Protein AF-A0A959ZAU3-F1 (afdb_monomer_lite)

Foldseek 3Di:
DDDDDDDPDPPVPDDDDDDDDDADPPFAEEEPVVLLVQLLVFLVVQLVVCVVVVPDPVCSLVSSQVRQVVSQVNHPFYAYPVRDGDDPVNSSVSSSVSVCCNVCVVVVVDQLLVNLLVVQCVVANQDKDFLVVSQVSQVVSVHGPVRSVVVVQWDDDPRIIGGDDDD

Radius of gyration: 22.76 Å; chains: 1; bounding box: 53×62×54 Å

pLDDT: mean 85.44, std 13.42, range [39.91, 97.75]

Sequence (167 aa):
AARTIATGTNALANSVVLVCRKKEGSAEIVSRAEFIRALRRELPPAIAELQAANIAPADMPQSAIGPGMGVFSRYKAVLEAGDSPMTVKAALQLINRELDEYLGGIQGEFDADTRFAVTWFEQNGMAKGDYGTANNIATARGISVESVKHAGIVESAAGKVRILKRE

Structure (mmCIF, N/CA/C/O backbone):
data_AF-A0A959ZAU3-F1
#
_entry.id   AF-A0A959ZAU3-F1
#
loop_
_atom_site.group_PDB
_atom_site.id
_atom_site.type_symbol
_atom_site.label_atom_id
_atom_site.label_alt_id
_atom_site.label_comp_id
_atom_site.label_asym_id
_atom_site.label_entity_id
_atom_site.label_seq_id
_atom_site.pdbx_PDB_ins_code
_atom_site.Cartn_x
_atom_site.Cartn_y
_atom_site.Cartn_z
_atom_site.occupancy
_atom_site.B_iso_or_equiv
_atom_site.auth_seq_id
_atom_site.auth_comp_id
_atom_site.auth_asym_id
_atom_site.auth_atom_id
_atom_site.pdbx_PDB_model_num
ATOM 1 N N . ALA A 1 1 ? 17.861 44.370 -11.936 1.00 39.91 1 ALA A N 1
ATOM 2 C CA . ALA A 1 1 ? 16.404 44.607 -11.938 1.00 39.91 1 ALA A CA 1
ATOM 3 C C . ALA A 1 1 ? 15.723 43.397 -11.309 1.00 39.91 1 ALA A C 1
ATOM 5 O O . ALA A 1 1 ? 15.794 42.316 -11.878 1.00 39.91 1 ALA A O 1
ATOM 6 N N . ALA A 1 2 ? 15.176 43.544 -10.101 1.00 41.75 2 ALA A N 1
ATOM 7 C CA . ALA A 1 2 ? 14.445 42.479 -9.415 1.00 41.75 2 ALA A CA 1
ATOM 8 C C . ALA A 1 2 ? 12.975 42.503 -9.859 1.00 41.75 2 ALA A C 1
ATOM 10 O O . ALA A 1 2 ? 12.385 43.577 -9.974 1.00 41.75 2 ALA A O 1
ATOM 11 N N . ARG A 1 3 ? 12.394 41.332 -10.141 1.00 46.66 3 ARG A N 1
ATOM 12 C CA . ARG A 1 3 ? 10.983 41.204 -10.519 1.00 46.66 3 ARG A CA 1
ATOM 13 C C . ARG A 1 3 ? 10.135 41.169 -9.249 1.00 46.66 3 ARG A C 1
ATOM 15 O O . ARG A 1 3 ? 10.083 40.152 -8.568 1.00 46.66 3 ARG A O 1
ATOM 22 N N . THR A 1 4 ? 9.483 42.283 -8.937 1.00 49.44 4 THR A N 1
ATOM 23 C CA . THR A 1 4 ? 8.486 42.378 -7.867 1.00 49.44 4 THR A CA 1
ATOM 24 C C . THR A 1 4 ? 7.274 41.523 -8.234 1.00 49.44 4 THR A C 1
ATOM 26 O O . THR A 1 4 ? 6.556 41.850 -9.177 1.00 49.44 4 THR A O 1
ATOM 29 N N . ILE A 1 5 ? 7.037 40.425 -7.513 1.00 54.62 5 ILE A N 1
ATOM 30 C CA . ILE A 1 5 ? 5.759 39.709 -7.581 1.00 54.62 5 ILE A CA 1
ATOM 31 C C . ILE A 1 5 ? 4.866 40.273 -6.473 1.00 54.62 5 ILE A C 1
ATOM 33 O O . ILE A 1 5 ? 5.017 39.949 -5.303 1.00 54.62 5 ILE A O 1
ATOM 37 N N . ALA A 1 6 ? 4.000 41.189 -6.908 1.00 51.84 6 ALA A N 1
ATOM 38 C CA . ALA A 1 6 ? 2.708 41.565 -6.344 1.00 51.84 6 ALA A CA 1
ATOM 39 C C . ALA A 1 6 ? 2.612 41.824 -4.825 1.00 51.84 6 ALA A C 1
ATOM 41 O O . ALA A 1 6 ? 2.288 40.954 -4.021 1.00 51.84 6 ALA A O 1
ATOM 42 N N . THR A 1 7 ? 2.739 43.094 -4.447 1.00 52.00 7 THR A N 1
ATOM 43 C CA . THR A 1 7 ? 2.148 43.640 -3.221 1.00 52.00 7 THR A CA 1
ATOM 44 C C . THR A 1 7 ? 0.616 43.617 -3.329 1.00 52.00 7 THR A C 1
ATOM 46 O O . THR A 1 7 ? 0.049 44.247 -4.217 1.00 52.00 7 THR A O 1
ATOM 49 N N . GLY A 1 8 ? -0.067 42.902 -2.425 1.00 57.94 8 GLY A N 1
ATOM 50 C CA . GLY A 1 8 ? -1.526 42.998 -2.249 1.00 57.94 8 GLY A CA 1
ATOM 51 C C . GLY A 1 8 ? -2.395 41.897 -2.875 1.00 57.94 8 GLY A C 1
ATOM 52 O O . GLY A 1 8 ? -3.603 42.082 -2.970 1.00 57.94 8 GLY A O 1
ATOM 53 N N . THR A 1 9 ? -1.841 40.749 -3.277 1.00 54.31 9 THR A N 1
ATOM 54 C CA . THR A 1 9 ? -2.649 39.584 -3.699 1.00 54.31 9 THR A CA 1
ATOM 55 C C . THR A 1 9 ? -2.507 38.433 -2.707 1.00 54.31 9 THR A C 1
ATOM 57 O O . THR A 1 9 ? -1.397 38.021 -2.381 1.00 54.31 9 THR A O 1
ATOM 60 N N . ASN A 1 10 ? -3.639 37.893 -2.239 1.00 58.12 10 ASN A N 1
ATOM 61 C CA . ASN A 1 10 ? -3.694 36.626 -1.508 1.00 58.12 10 ASN A CA 1
ATOM 62 C C . ASN A 1 10 ? -3.359 35.483 -2.477 1.00 58.12 10 ASN A C 1
ATOM 64 O O . ASN A 1 10 ? -4.246 34.797 -2.982 1.00 58.12 10 ASN A O 1
ATOM 68 N N . ALA A 1 11 ? -2.074 35.297 -2.773 1.00 60.19 11 ALA A N 1
ATOM 69 C CA . ALA A 1 11 ? -1.587 34.071 -3.378 1.00 60.19 11 ALA A CA 1
ATOM 70 C C . ALA A 1 11 ? -1.715 32.979 -2.314 1.00 60.19 11 ALA A C 1
ATOM 72 O O . ALA A 1 11 ? -0.929 32.922 -1.369 1.00 60.19 11 ALA A O 1
ATOM 73 N N . LEU A 1 12 ? -2.769 32.169 -2.410 1.00 59.44 12 LEU A N 1
ATOM 74 C CA . LEU A 1 12 ? -2.991 31.044 -1.514 1.00 59.44 12 LEU A CA 1
ATOM 75 C C . LEU A 1 12 ? -1.806 30.077 -1.668 1.00 59.44 12 LEU A C 1
ATOM 77 O O . LEU A 1 12 ? -1.742 29.310 -2.623 1.00 59.44 12 LEU A O 1
ATOM 81 N N . ALA A 1 13 ? -0.827 30.168 -0.765 1.00 67.88 13 ALA A N 1
ATOM 82 C CA . ALA A 1 13 ? 0.424 29.418 -0.868 1.00 67.88 13 ALA A CA 1
ATOM 83 C C . ALA A 1 13 ? 0.207 27.899 -0.750 1.00 67.88 13 ALA A C 1
ATOM 85 O O . ALA A 1 13 ? 1.001 27.123 -1.275 1.00 67.88 13 ALA A O 1
ATOM 86 N N . ASN A 1 14 ? -0.866 27.477 -0.070 1.00 64.88 14 ASN A N 1
ATOM 87 C CA . ASN A 1 14 ? -1.313 26.091 -0.007 1.00 64.88 14 ASN A CA 1
ATOM 88 C C . ASN A 1 14 ? -2.806 26.013 0.373 1.00 64.88 14 ASN A C 1
ATOM 90 O O . ASN A 1 14 ? -3.293 26.853 1.133 1.00 64.88 14 ASN A O 1
ATOM 94 N N . SER A 1 15 ? -3.520 24.994 -0.108 1.00 78.75 15 SER A N 1
ATOM 95 C CA . SER A 1 15 ? -4.907 24.697 0.280 1.00 78.75 15 SER A CA 1
ATOM 96 C C . SER A 1 15 ? -5.036 23.244 0.711 1.00 78.75 15 SER A C 1
ATOM 98 O O . SER A 1 15 ? -4.711 22.346 -0.063 1.00 78.75 15 SER A O 1
ATOM 100 N N . VAL A 1 16 ? -5.571 23.004 1.907 1.00 82.44 16 VAL A N 1
ATOM 101 C CA . VAL A 1 16 ? -5.914 21.659 2.386 1.00 82.44 16 VAL A CA 1
ATOM 102 C C . VAL A 1 16 ? -7.426 21.579 2.542 1.00 82.44 16 VAL A C 1
ATOM 104 O O . VAL A 1 16 ? -8.013 22.357 3.290 1.00 82.44 16 VAL A O 1
ATOM 107 N N . VAL A 1 17 ? -8.058 20.639 1.839 1.00 83.94 17 VAL A N 1
ATOM 108 C CA . VAL A 1 17 ? -9.494 20.362 1.963 1.00 83.94 17 VAL A CA 1
ATOM 109 C C . VAL A 1 17 ? -9.669 19.083 2.776 1.00 83.94 17 VAL A C 1
ATOM 111 O O . VAL A 1 17 ? -9.169 18.029 2.393 1.00 83.94 17 VAL A O 1
ATOM 114 N N . LEU A 1 18 ? -10.377 19.176 3.904 1.00 83.69 18 LEU A N 1
ATOM 115 C CA . LEU A 1 18 ? -10.718 18.028 4.744 1.00 83.69 18 LEU A CA 1
ATOM 116 C C . LEU A 1 18 ? -12.150 17.582 4.443 1.00 83.69 18 LEU A C 1
ATOM 118 O O . LEU A 1 18 ? -13.105 18.294 4.749 1.00 83.69 18 LEU A O 1
ATOM 122 N N . VAL A 1 19 ? -12.297 16.393 3.860 1.00 83.06 19 VAL A N 1
ATOM 123 C CA . VAL A 1 19 ? -13.600 15.759 3.624 1.00 83.06 19 VAL A CA 1
ATOM 124 C C . VAL A 1 19 ? -13.768 14.621 4.625 1.00 83.06 19 VAL A C 1
ATOM 126 O O . VAL A 1 19 ? -13.088 13.601 4.542 1.00 83.06 19 VAL A O 1
ATOM 129 N N . CYS A 1 20 ? -14.675 14.795 5.584 1.00 81.19 20 CYS A N 1
ATOM 130 C CA . CYS A 1 20 ? -14.920 13.819 6.644 1.00 81.19 20 CYS A CA 1
ATOM 131 C C . CYS A 1 20 ? -16.262 13.113 6.429 1.00 81.19 20 CYS A C 1
ATOM 133 O O . CYS A 1 20 ? -17.293 13.766 6.272 1.00 81.19 20 CYS A O 1
ATOM 135 N N . ARG A 1 21 ? -16.276 11.779 6.507 1.00 77.75 21 ARG A N 1
ATOM 136 C CA . ARG A 1 21 ? -17.515 10.995 6.612 1.00 77.75 21 ARG A CA 1
ATOM 137 C C . ARG A 1 21 ? -17.784 10.688 8.085 1.00 77.75 21 ARG A C 1
ATOM 139 O O . ARG A 1 21 ? -16.926 10.130 8.766 1.00 77.75 21 ARG A O 1
ATOM 146 N N . LYS A 1 22 ? -18.972 11.044 8.586 1.00 81.94 22 LYS A N 1
ATOM 147 C CA . LYS A 1 22 ? -19.387 10.687 9.951 1.00 81.94 22 LYS A CA 1
ATOM 148 C C . LYS A 1 22 ? -19.485 9.164 10.064 1.00 81.94 22 LYS A C 1
ATOM 150 O O . LYS A 1 22 ? -20.117 8.526 9.228 1.00 81.94 22 LYS A O 1
ATOM 155 N N . LYS A 1 23 ? -18.878 8.596 11.106 1.00 78.88 23 LYS A N 1
ATOM 156 C CA . LYS A 1 23 ? -19.011 7.172 11.423 1.00 78.88 23 LYS A CA 1
ATOM 157 C C . LYS A 1 23 ? -20.421 6.892 11.950 1.00 78.88 23 LYS A C 1
ATOM 159 O O . LYS A 1 23 ? -20.892 7.602 12.841 1.00 78.88 23 LYS A O 1
ATOM 164 N N . GLU A 1 24 ? -21.090 5.883 11.400 1.00 82.00 24 GLU A N 1
ATOM 165 C CA . GLU A 1 24 ? -22.406 5.456 11.880 1.00 82.00 24 GLU A CA 1
ATOM 166 C C . GLU A 1 24 ? -22.303 4.845 13.282 1.00 82.00 24 GLU A C 1
ATOM 168 O O . GLU A 1 24 ? -21.351 4.131 13.599 1.00 82.00 24 GLU A O 1
ATOM 173 N N . GLY A 1 25 ? -23.292 5.112 14.140 1.00 76.19 25 GLY A N 1
ATOM 174 C CA . GLY A 1 25 ? -23.322 4.557 15.501 1.00 76.19 25 GLY A CA 1
ATOM 175 C C . GLY A 1 25 ? -23.480 3.032 15.531 1.00 76.19 25 GLY A C 1
ATOM 176 O O . GLY A 1 25 ? -23.046 2.390 16.486 1.00 76.19 25 GLY A O 1
ATOM 177 N N . SER A 1 26 ? -24.054 2.471 14.466 1.00 82.25 26 SER A N 1
ATOM 178 C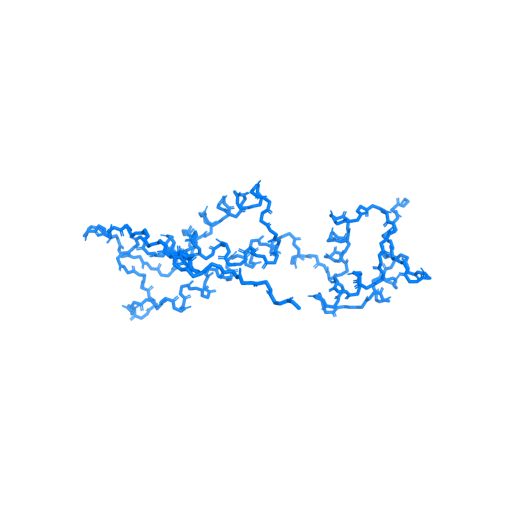 CA . SER A 1 26 ? -24.256 1.043 14.204 1.00 82.25 26 SER A CA 1
ATOM 179 C C . SER A 1 26 ? -23.075 0.368 13.502 1.00 82.25 26 SER A C 1
ATOM 181 O O . SER A 1 26 ? -23.198 -0.791 13.119 1.00 82.25 26 SER A O 1
ATOM 183 N N . ALA A 1 27 ? -21.945 1.061 13.308 1.00 85.88 27 ALA A N 1
ATOM 184 C CA . ALA A 1 27 ? -20.782 0.468 12.657 1.00 85.88 27 ALA A CA 1
ATOM 185 C C . ALA A 1 27 ? -20.308 -0.790 13.404 1.00 85.88 27 ALA A C 1
ATOM 187 O O . ALA A 1 27 ? -20.160 -0.792 14.631 1.00 85.88 27 ALA A O 1
ATOM 188 N N . GLU A 1 28 ? -20.053 -1.854 12.647 1.00 93.19 28 GLU A N 1
ATOM 189 C CA . GLU A 1 28 ? -19.666 -3.152 13.192 1.00 93.19 28 GLU A CA 1
ATOM 190 C C . GLU A 1 28 ? -18.282 -3.109 13.852 1.00 93.19 28 GLU A C 1
ATOM 192 O O . GLU A 1 28 ? -17.404 -2.317 13.481 1.00 93.19 28 GLU A O 1
ATOM 197 N N . ILE A 1 29 ? -18.094 -3.983 14.840 1.00 94.88 29 ILE A N 1
ATOM 198 C CA . ILE A 1 29 ? -16.784 -4.334 15.386 1.00 94.88 29 ILE A CA 1
ATOM 199 C C . ILE A 1 29 ? -16.378 -5.648 14.731 1.00 94.88 29 ILE A C 1
ATOM 201 O O . ILE A 1 29 ? -17.159 -6.595 14.737 1.00 94.88 29 ILE A O 1
ATOM 205 N N . VAL A 1 30 ? -15.169 -5.698 14.181 1.00 96.94 30 VAL A N 1
ATOM 206 C CA . VAL A 1 30 ? -14.659 -6.875 13.468 1.00 96.94 30 VAL A CA 1
ATOM 207 C C . VAL A 1 30 ? -13.319 -7.317 14.036 1.00 96.94 30 VAL A C 1
ATOM 209 O O . VAL A 1 30 ? -12.594 -6.537 14.647 1.00 96.94 30 VAL A O 1
ATOM 212 N N . SER A 1 31 ? -12.959 -8.571 13.815 1.00 97.56 31 SER A N 1
ATOM 213 C CA . SER A 1 31 ? -11.637 -9.110 14.127 1.00 97.56 31 SER A CA 1
ATOM 214 C C . SER A 1 31 ? -10.576 -8.661 13.116 1.00 97.56 31 SER A C 1
ATOM 216 O O . SER A 1 31 ? -10.869 -8.324 11.963 1.00 97.56 31 SER A O 1
ATOM 218 N N . ARG A 1 32 ? -9.298 -8.750 13.503 1.00 96.94 32 ARG A N 1
ATOM 219 C CA . ARG A 1 32 ? -8.157 -8.577 12.587 1.00 96.94 32 ARG A CA 1
ATOM 220 C C . ARG A 1 32 ? -8.262 -9.450 11.332 1.00 96.94 32 ARG A C 1
ATOM 222 O O . ARG A 1 32 ? -7.916 -8.994 10.247 1.00 96.94 32 ARG A O 1
ATOM 229 N N . ALA A 1 33 ? -8.732 -10.691 11.463 1.00 96.56 33 ALA A N 1
ATOM 230 C CA . ALA A 1 33 ? -8.876 -11.602 10.329 1.00 96.56 33 ALA A CA 1
ATOM 231 C C . ALA A 1 33 ? -9.950 -11.120 9.341 1.00 96.56 33 ALA A C 1
ATOM 233 O O . ALA A 1 33 ? -9.747 -11.172 8.130 1.00 96.56 33 ALA A O 1
ATOM 234 N N . GLU A 1 34 ? -11.076 -10.613 9.841 1.00 97.44 34 GLU A N 1
ATOM 235 C CA . GLU A 1 34 ? -12.133 -10.027 9.009 1.00 97.44 34 GLU A CA 1
ATOM 236 C C . GLU A 1 34 ? -11.675 -8.754 8.311 1.00 97.44 34 GLU A C 1
ATOM 238 O O . GLU A 1 34 ? -11.940 -8.593 7.121 1.00 97.44 34 GLU A O 1
ATOM 243 N N . PHE A 1 35 ? -10.924 -7.900 9.009 1.00 97.38 35 PHE A N 1
ATOM 244 C CA . PHE A 1 35 ? -10.312 -6.723 8.404 1.00 97.38 35 PHE A CA 1
ATOM 245 C C . PHE A 1 35 ? -9.359 -7.092 7.257 1.00 97.38 35 PHE A C 1
ATOM 247 O O . PHE A 1 35 ? -9.479 -6.536 6.168 1.00 97.38 35 PHE A O 1
ATOM 254 N N . ILE A 1 36 ? -8.469 -8.071 7.455 1.00 96.38 36 ILE A N 1
ATOM 255 C CA . ILE A 1 36 ? -7.554 -8.545 6.400 1.00 96.38 36 ILE A CA 1
ATOM 256 C C . ILE A 1 36 ? -8.334 -9.127 5.214 1.00 96.38 36 ILE A C 1
ATOM 258 O O . ILE A 1 36 ? -8.030 -8.818 4.065 1.00 96.38 36 ILE A O 1
ATOM 262 N N . ARG A 1 37 ? -9.385 -9.920 5.465 1.00 97.19 37 ARG A N 1
ATOM 263 C CA . ARG A 1 37 ? -10.253 -10.440 4.393 1.00 97.19 37 ARG A CA 1
ATOM 264 C C . ARG A 1 37 ? -10.939 -9.320 3.610 1.00 97.19 37 ARG A C 1
ATOM 266 O O . ARG A 1 37 ? -11.032 -9.407 2.388 1.00 97.19 37 ARG A O 1
ATOM 273 N N . ALA A 1 38 ? -11.404 -8.277 4.294 1.00 97.06 38 ALA A N 1
ATOM 274 C CA . ALA A 1 38 ? -11.988 -7.109 3.646 1.00 97.06 38 ALA A CA 1
ATOM 275 C C . ALA A 1 38 ? -10.955 -6.352 2.797 1.00 97.06 38 ALA A C 1
ATOM 277 O O . ALA A 1 38 ? -11.248 -6.032 1.647 1.00 97.06 38 ALA A O 1
ATOM 278 N N . LEU A 1 39 ? -9.740 -6.135 3.319 1.00 96.56 39 LEU A N 1
ATOM 279 C CA . LEU A 1 39 ? -8.637 -5.524 2.569 1.00 96.56 39 LEU A CA 1
ATOM 280 C C . LEU A 1 39 ? -8.317 -6.312 1.296 1.00 96.56 39 LEU A C 1
ATOM 282 O O . LEU A 1 39 ? -8.316 -5.734 0.216 1.00 96.56 39 LEU A O 1
ATOM 286 N N . ARG A 1 40 ? -8.136 -7.632 1.397 1.00 94.75 40 ARG A N 1
ATOM 287 C CA . ARG A 1 40 ? -7.835 -8.508 0.249 1.00 94.75 40 ARG A CA 1
ATOM 288 C C . ARG A 1 40 ? -8.882 -8.452 -0.856 1.00 94.75 40 ARG A C 1
ATOM 290 O O . ARG A 1 40 ? -8.557 -8.645 -2.019 1.00 94.75 40 ARG A O 1
ATOM 297 N N . ARG A 1 41 ? -10.141 -8.205 -0.500 1.00 95.81 41 ARG A N 1
ATOM 298 C CA . ARG A 1 41 ? -11.245 -8.108 -1.460 1.00 95.81 41 ARG A CA 1
ATOM 299 C C . ARG A 1 41 ? -11.348 -6.725 -2.101 1.00 95.81 41 ARG A C 1
ATOM 301 O O . ARG A 1 41 ? -11.714 -6.626 -3.265 1.00 95.81 41 ARG A O 1
ATOM 308 N N . GLU A 1 42 ? -11.093 -5.668 -1.337 1.00 95.94 42 GLU A N 1
ATOM 309 C CA . GLU A 1 42 ? -11.443 -4.295 -1.726 1.00 95.94 42 GLU A CA 1
ATOM 310 C C . GLU A 1 42 ? -10.244 -3.461 -2.184 1.00 95.94 42 GLU A C 1
ATOM 312 O O . GLU A 1 42 ? -10.414 -2.519 -2.953 1.00 95.94 42 GLU A O 1
ATOM 317 N N . LEU A 1 43 ? -9.029 -3.814 -1.763 1.00 94.12 43 LEU A N 1
ATOM 318 C CA . LEU A 1 43 ? -7.815 -3.109 -2.163 1.00 94.12 43 LEU A CA 1
ATOM 319 C C . LEU A 1 43 ? -7.435 -3.361 -3.640 1.00 94.12 43 LEU A C 1
ATOM 321 O O . LEU A 1 43 ? -7.133 -2.383 -4.320 1.00 94.12 43 LEU A O 1
ATOM 325 N N . PRO A 1 44 ? -7.517 -4.595 -4.190 1.00 92.81 44 PRO A N 1
ATOM 326 C CA . PRO A 1 44 ? -7.215 -4.858 -5.602 1.00 92.81 44 PRO A CA 1
ATOM 327 C C . PRO A 1 44 ? -7.984 -4.004 -6.625 1.00 92.81 44 PRO A C 1
ATOM 329 O O . PRO A 1 44 ? -7.328 -3.379 -7.462 1.00 92.81 44 PRO A O 1
ATOM 332 N N . PRO A 1 45 ? -9.334 -3.906 -6.586 1.00 94.44 45 PRO A N 1
ATOM 333 C CA . PRO A 1 45 ? -10.054 -3.070 -7.547 1.00 94.44 45 PRO A CA 1
ATOM 334 C C . PRO A 1 45 ? -9.689 -1.587 -7.404 1.00 94.44 45 PRO A C 1
ATOM 336 O O . PRO A 1 45 ? -9.526 -0.908 -8.413 1.00 94.44 45 PRO A O 1
ATOM 339 N N . ALA A 1 46 ? -9.462 -1.096 -6.180 1.00 94.19 46 ALA A N 1
ATOM 340 C CA . ALA A 1 46 ? -9.022 0.281 -5.963 1.00 94.19 46 ALA A CA 1
ATOM 341 C C . ALA A 1 46 ? -7.622 0.546 -6.546 1.00 94.19 46 ALA A C 1
ATOM 343 O O . ALA A 1 46 ? -7.383 1.600 -7.129 1.00 94.19 46 ALA A O 1
ATOM 344 N N . ILE A 1 47 ? -6.692 -0.408 -6.436 1.00 90.81 47 ILE A N 1
ATOM 345 C CA . ILE A 1 47 ? -5.365 -0.291 -7.057 1.00 90.81 47 ILE A CA 1
ATOM 346 C C . ILE A 1 47 ? -5.482 -0.292 -8.585 1.00 90.81 47 ILE A C 1
ATOM 348 O O . ILE A 1 47 ? -4.822 0.513 -9.238 1.00 90.81 47 ILE A O 1
ATOM 352 N N . ALA A 1 48 ? -6.341 -1.138 -9.160 1.00 89.50 48 ALA A N 1
ATOM 353 C CA . ALA A 1 48 ? -6.579 -1.158 -10.603 1.00 89.50 48 ALA A CA 1
ATOM 354 C C . ALA A 1 48 ? -7.131 0.186 -11.120 1.00 89.50 48 ALA A C 1
ATOM 356 O O . ALA A 1 48 ? -6.704 0.663 -12.171 1.00 89.50 48 ALA A O 1
ATOM 357 N N . GLU A 1 49 ? -8.018 0.841 -10.364 1.00 93.50 49 GLU A N 1
ATOM 358 C CA . GLU A 1 49 ? -8.487 2.200 -10.672 1.00 93.50 49 GLU A CA 1
ATOM 359 C C . GLU A 1 49 ? -7.345 3.228 -10.633 1.00 93.50 49 GLU A C 1
ATOM 361 O O . GLU A 1 49 ? -7.236 4.065 -11.531 1.00 93.50 49 GLU A O 1
ATOM 366 N N . LEU A 1 50 ? -6.452 3.148 -9.639 1.00 91.62 50 LEU A N 1
ATOM 367 C CA . LEU A 1 50 ? -5.284 4.032 -9.552 1.00 91.62 50 LEU A CA 1
ATOM 368 C C . LEU A 1 50 ? -4.297 3.804 -10.712 1.00 91.62 50 LEU A C 1
ATOM 370 O O . LEU A 1 50 ? -3.735 4.763 -11.241 1.00 91.62 50 LEU A O 1
ATOM 374 N N . GLN A 1 51 ? -4.111 2.555 -11.144 1.00 84.75 51 GLN A N 1
ATOM 375 C CA . GLN A 1 51 ? -3.307 2.223 -12.325 1.00 84.75 51 GLN A CA 1
ATOM 376 C C . GLN A 1 51 ? -3.943 2.772 -13.608 1.00 84.75 51 GLN A C 1
ATOM 378 O O . GLN A 1 51 ? -3.252 3.380 -14.423 1.00 84.75 51 GLN A O 1
ATOM 383 N N . ALA A 1 52 ? -5.264 2.633 -13.766 1.00 89.31 52 ALA A N 1
ATOM 384 C CA . ALA A 1 52 ? -6.002 3.200 -14.896 1.00 89.31 52 ALA A CA 1
ATOM 385 C C . ALA A 1 52 ? -5.945 4.740 -14.928 1.00 89.31 52 ALA A C 1
ATOM 387 O O . ALA A 1 52 ? -5.995 5.344 -15.999 1.00 89.31 52 ALA A O 1
ATOM 388 N N . ALA A 1 53 ? -5.782 5.377 -13.766 1.00 91.94 53 ALA A N 1
ATOM 389 C CA . ALA A 1 53 ? -5.548 6.813 -13.637 1.00 91.94 53 ALA A CA 1
ATOM 390 C C . ALA A 1 53 ? -4.095 7.245 -13.941 1.00 91.94 53 ALA A C 1
ATOM 392 O O . ALA A 1 53 ? -3.765 8.416 -13.763 1.00 91.94 53 ALA A O 1
ATOM 393 N N . ASN A 1 54 ? -3.232 6.337 -14.419 1.00 85.56 54 ASN A N 1
ATOM 394 C CA . ASN A 1 54 ? -1.811 6.572 -14.709 1.00 85.56 54 ASN A CA 1
ATOM 395 C C . ASN A 1 54 ? -0.997 7.072 -13.501 1.00 85.56 54 ASN A C 1
ATOM 397 O O . ASN A 1 54 ? -0.037 7.828 -13.665 1.00 85.56 54 ASN A O 1
ATOM 401 N N . ILE A 1 55 ? -1.354 6.656 -12.281 1.00 80.00 55 ILE A N 1
ATOM 402 C CA . ILE A 1 55 ? -0.516 6.914 -11.106 1.00 80.00 55 ILE A CA 1
ATOM 403 C C . ILE A 1 55 ? 0.802 6.149 -11.262 1.00 80.00 55 ILE A C 1
ATOM 405 O O . ILE A 1 55 ? 0.812 4.954 -11.564 1.00 80.00 55 ILE A O 1
ATOM 409 N N . ALA A 1 56 ? 1.925 6.837 -11.052 1.00 76.38 56 ALA A N 1
ATOM 410 C CA . ALA A 1 56 ? 3.238 6.224 -11.184 1.00 76.38 56 ALA A CA 1
ATOM 411 C C . ALA A 1 56 ? 3.434 5.103 -10.142 1.00 76.38 56 ALA A C 1
ATOM 413 O O . ALA A 1 56 ? 2.990 5.246 -8.999 1.00 76.38 56 ALA A O 1
ATOM 414 N N . PRO A 1 57 ? 4.171 4.022 -10.466 1.00 74.75 57 PRO A N 1
ATOM 415 C CA . PRO A 1 57 ? 4.417 2.931 -9.519 1.00 74.75 57 PRO A CA 1
ATOM 416 C C . PRO A 1 57 ? 5.037 3.386 -8.189 1.00 74.75 57 PRO A C 1
ATOM 418 O O . PRO A 1 57 ? 4.703 2.846 -7.138 1.00 74.75 57 PRO A O 1
ATOM 421 N N . ALA A 1 58 ? 5.897 4.410 -8.218 1.00 76.75 58 ALA A N 1
ATOM 422 C CA . ALA A 1 58 ? 6.516 4.983 -7.021 1.00 76.75 58 ALA A CA 1
ATOM 423 C C . ALA A 1 58 ? 5.507 5.683 -6.087 1.00 76.75 58 ALA A C 1
ATOM 425 O O . ALA A 1 58 ? 5.718 5.721 -4.877 1.00 76.75 58 ALA A O 1
ATOM 426 N N . ASP A 1 59 ? 4.399 6.184 -6.638 1.00 83.50 59 ASP A N 1
ATOM 427 C CA . ASP A 1 59 ? 3.347 6.894 -5.905 1.00 83.50 59 ASP A CA 1
ATOM 428 C C . ASP A 1 59 ? 2.201 5.962 -5.474 1.00 83.50 59 ASP A C 1
ATOM 430 O O . ASP A 1 59 ? 1.287 6.371 -4.746 1.00 83.50 59 ASP A O 1
ATOM 434 N N . MET A 1 60 ? 2.239 4.694 -5.900 1.00 85.25 60 MET A N 1
ATOM 435 C CA . MET A 1 60 ? 1.203 3.705 -5.608 1.00 85.25 60 MET A CA 1
ATOM 436 C C . MET A 1 60 ? 1.012 3.459 -4.105 1.00 85.25 60 MET A C 1
ATOM 438 O O . MET A 1 60 ? -0.142 3.486 -3.673 1.00 85.25 60 MET A O 1
ATOM 442 N N . PRO A 1 61 ? 2.072 3.316 -3.278 1.00 85.94 61 PRO A N 1
ATOM 443 C CA . PRO A 1 61 ? 1.911 3.170 -1.833 1.00 85.94 61 PRO A CA 1
ATOM 444 C C . PRO A 1 61 ? 1.143 4.321 -1.203 1.00 85.94 61 PRO A C 1
ATOM 446 O O . PRO A 1 61 ? 0.177 4.101 -0.478 1.00 85.94 61 PRO A O 1
ATOM 449 N N . GLN A 1 62 ? 1.505 5.553 -1.552 1.00 88.75 62 GLN A N 1
ATOM 450 C CA . GLN A 1 62 ? 0.867 6.734 -0.986 1.00 88.75 62 GLN A CA 1
ATOM 451 C C . GLN A 1 62 ? -0.591 6.865 -1.439 1.00 88.75 62 GLN A C 1
ATOM 453 O O . GLN A 1 62 ? -1.462 7.236 -0.652 1.00 88.75 62 GLN A O 1
ATOM 458 N N . SER A 1 63 ? -0.865 6.507 -2.692 1.00 92.25 63 SER A N 1
ATOM 459 C CA . SER A 1 63 ? -2.205 6.563 -3.277 1.00 92.25 63 SER A CA 1
ATOM 460 C C . SER A 1 63 ? -3.135 5.483 -2.708 1.00 92.25 63 SER A C 1
ATOM 462 O O . SER A 1 63 ? -4.319 5.738 -2.490 1.00 92.25 63 SER A O 1
ATOM 464 N N . ALA A 1 64 ? -2.604 4.296 -2.395 1.00 91.50 64 ALA A N 1
ATOM 465 C CA . ALA A 1 64 ? -3.362 3.164 -1.860 1.00 91.50 64 ALA A CA 1
ATOM 466 C C . ALA A 1 64 ? -3.699 3.280 -0.358 1.00 91.50 64 ALA A C 1
ATOM 468 O O . ALA A 1 64 ? -4.607 2.589 0.118 1.00 91.50 64 ALA A O 1
ATOM 469 N N . ILE A 1 65 ? -3.043 4.182 0.389 1.00 92.56 65 ILE A N 1
ATOM 470 C CA . ILE A 1 65 ? -3.370 4.434 1.806 1.00 92.56 65 ILE A CA 1
ATOM 471 C C . ILE A 1 65 ? -4.832 4.856 1.964 1.00 92.56 65 ILE A C 1
ATOM 473 O O . ILE A 1 65 ? -5.505 4.370 2.871 1.00 92.56 65 ILE A O 1
ATOM 477 N N . GLY A 1 66 ? -5.338 5.740 1.097 1.00 93.56 66 GLY A N 1
ATOM 478 C CA . GLY A 1 66 ? -6.722 6.221 1.152 1.00 93.56 66 GLY A CA 1
ATOM 479 C C . GLY A 1 66 ? -7.744 5.078 1.082 1.00 93.56 66 GLY A C 1
ATOM 480 O O . GLY A 1 66 ? -8.511 4.905 2.033 1.00 93.56 66 GLY A O 1
ATOM 481 N N . PRO A 1 67 ? -7.725 4.258 0.014 1.00 95.25 67 PRO A N 1
ATOM 482 C CA . PRO A 1 67 ? -8.546 3.054 -0.094 1.00 95.25 67 PRO A CA 1
ATOM 483 C C . PRO A 1 67 ? -8.425 2.107 1.110 1.00 95.25 67 PRO A C 1
ATOM 485 O O . PRO A 1 67 ? -9.440 1.744 1.708 1.00 95.25 67 PRO A O 1
ATOM 488 N N . GLY A 1 68 ? -7.203 1.764 1.538 1.00 96.00 68 GLY A N 1
ATOM 489 C CA . GLY A 1 68 ? -6.992 0.860 2.674 1.00 96.00 68 GLY A CA 1
ATOM 490 C C . GLY A 1 68 ? -7.531 1.415 3.997 1.00 96.00 68 GLY A C 1
ATOM 491 O O . GLY A 1 68 ? -8.193 0.712 4.767 1.00 96.00 68 GLY A O 1
ATOM 492 N N . MET A 1 69 ? -7.321 2.708 4.248 1.00 95.62 69 MET A N 1
ATOM 493 C CA . MET A 1 69 ? -7.859 3.391 5.425 1.00 95.62 69 MET A CA 1
ATOM 494 C C . MET A 1 69 ? -9.375 3.562 5.357 1.00 95.62 69 MET A C 1
ATOM 496 O O . MET A 1 69 ? -10.023 3.588 6.404 1.00 95.62 69 MET A O 1
ATOM 500 N N . GLY A 1 70 ? -9.966 3.623 4.163 1.00 94.12 70 GLY A N 1
ATOM 501 C CA . GLY A 1 70 ? -11.414 3.557 3.971 1.00 94.12 70 GLY A CA 1
ATOM 502 C C . GLY A 1 70 ? -12.006 2.253 4.513 1.00 94.12 70 GLY A C 1
ATOM 503 O O . GLY A 1 70 ? -13.003 2.283 5.237 1.00 94.12 70 GLY A O 1
ATOM 504 N N . VAL A 1 71 ? -11.341 1.120 4.257 1.00 95.38 71 VAL A N 1
ATOM 505 C CA . VAL A 1 71 ? -11.738 -0.190 4.800 1.00 95.38 71 VAL A CA 1
ATOM 506 C C . VAL A 1 71 ? -11.591 -0.229 6.321 1.00 95.38 71 VAL A C 1
ATOM 508 O O . VAL A 1 71 ? -12.489 -0.706 7.004 1.00 95.38 71 VAL A O 1
ATOM 511 N N . PHE A 1 72 ? -10.495 0.293 6.880 1.00 95.62 72 PHE A N 1
ATOM 512 C CA . PHE A 1 72 ? -10.284 0.299 8.335 1.00 95.62 72 PHE A CA 1
ATOM 513 C C . PHE A 1 72 ? -11.273 1.218 9.070 1.00 95.62 72 PHE A C 1
ATOM 515 O O . PHE A 1 72 ? -11.902 0.831 10.054 1.00 95.62 72 PHE A O 1
ATOM 522 N N . SER A 1 73 ? -11.419 2.453 8.590 1.00 92.81 73 SER A N 1
ATOM 523 C CA . SER A 1 73 ? -12.142 3.514 9.299 1.00 92.81 73 SER A CA 1
ATOM 524 C C . SER A 1 73 ? -13.664 3.362 9.282 1.00 92.81 73 SER A C 1
ATOM 526 O O . SER A 1 73 ? -14.326 3.982 10.121 1.00 92.81 73 SER A O 1
ATOM 528 N N . ARG A 1 74 ? -14.224 2.522 8.394 1.00 91.56 74 ARG A N 1
ATOM 529 C CA . ARG A 1 74 ? -15.669 2.232 8.360 1.00 91.56 74 ARG A CA 1
ATOM 530 C C . ARG A 1 74 ? -16.148 1.427 9.567 1.00 91.56 74 ARG A C 1
ATOM 532 O O . ARG A 1 74 ? -17.301 1.565 9.961 1.00 91.56 74 ARG A O 1
ATOM 539 N N . TYR A 1 75 ? -15.274 0.616 10.160 1.00 93.69 75 TYR A N 1
ATOM 540 C CA . TYR A 1 75 ? -15.598 -0.174 11.342 1.00 93.69 75 TYR A CA 1
ATOM 541 C C . TYR A 1 75 ? -15.553 0.687 12.603 1.00 93.69 75 TYR A C 1
ATOM 543 O O . TYR A 1 75 ? -14.797 1.662 12.703 1.00 93.69 75 TYR A O 1
ATOM 551 N N . LYS A 1 76 ? -16.353 0.325 13.609 1.00 93.12 76 LYS A N 1
ATOM 552 C CA . LYS A 1 76 ? -16.296 0.962 14.929 1.00 93.12 76 LYS A CA 1
ATOM 553 C C . LYS A 1 76 ? -14.951 0.695 15.592 1.00 93.12 76 LYS A C 1
ATOM 555 O O . LYS A 1 76 ? -14.316 1.643 16.054 1.00 93.12 76 LYS A O 1
ATOM 560 N N . ALA A 1 77 ? -14.519 -0.561 15.569 1.00 94.44 77 ALA A N 1
ATOM 561 C CA . ALA A 1 77 ? -13.199 -1.004 15.986 1.00 94.44 77 ALA A CA 1
ATOM 562 C C . ALA A 1 77 ? -12.807 -2.276 15.223 1.00 94.44 77 ALA A C 1
ATOM 564 O O . ALA A 1 77 ? -13.670 -3.071 14.851 1.00 94.44 77 ALA A O 1
ATOM 565 N N . VAL A 1 78 ? -11.504 -2.464 15.028 1.00 97.31 78 VAL A N 1
ATOM 566 C CA . VAL A 1 78 ? -10.924 -3.749 14.632 1.00 97.31 78 VAL A CA 1
ATOM 567 C C . VAL A 1 78 ? -10.231 -4.313 15.865 1.00 97.31 78 VAL A C 1
ATOM 569 O O . VAL A 1 78 ? -9.416 -3.607 16.453 1.00 97.31 78 VAL A O 1
ATOM 572 N N . LEU A 1 79 ? -10.564 -5.528 16.286 1.00 97.62 79 LEU A N 1
ATOM 573 C CA . LEU A 1 79 ? -10.003 -6.148 17.486 1.00 97.62 79 LEU A CA 1
ATOM 574 C C . LEU A 1 79 ? -8.808 -7.041 17.146 1.00 97.62 79 LEU A C 1
ATOM 576 O O . LEU A 1 79 ? -8.842 -7.832 16.195 1.00 97.62 79 LEU A O 1
ATOM 580 N N . GLU A 1 80 ? -7.753 -6.906 17.941 1.00 95.81 80 GLU A N 1
ATOM 581 C CA . GLU A 1 80 ? -6.616 -7.822 17.974 1.00 95.81 80 GLU A CA 1
ATOM 582 C C . GLU A 1 80 ? -6.967 -9.100 18.753 1.00 95.81 80 GLU A C 1
ATOM 584 O O . GLU A 1 80 ? -8.005 -9.189 19.402 1.00 95.81 80 GLU A O 1
ATOM 589 N N . ALA A 1 81 ? -6.079 -10.099 18.732 1.00 89.50 81 ALA A N 1
ATOM 590 C CA . ALA A 1 81 ? -6.309 -11.388 19.398 1.00 89.50 81 ALA A CA 1
ATOM 591 C C . ALA A 1 81 ? -6.536 -11.294 20.924 1.00 89.50 81 ALA A C 1
ATOM 593 O O . ALA A 1 81 ? -7.059 -12.230 21.517 1.00 89.50 81 ALA A O 1
ATOM 594 N N . GLY A 1 82 ? -6.124 -10.191 21.555 1.00 89.50 82 GLY A N 1
ATOM 595 C CA . GLY A 1 82 ? -6.341 -9.921 22.980 1.00 89.50 82 GLY A CA 1
ATOM 596 C C . GLY A 1 82 ? -7.520 -8.989 23.270 1.00 89.50 82 GLY A C 1
ATOM 597 O O . GLY A 1 82 ? -7.484 -8.309 24.290 1.00 89.50 82 GLY A O 1
ATOM 598 N N . ASP A 1 83 ? -8.484 -8.865 22.351 1.00 90.38 83 ASP A N 1
ATOM 599 C CA . ASP A 1 83 ? -9.640 -7.950 22.415 1.00 90.38 83 ASP A CA 1
ATOM 600 C C . ASP A 1 83 ? -9.292 -6.454 22.519 1.00 90.38 83 ASP A C 1
ATOM 602 O O . ASP A 1 83 ? -10.160 -5.597 22.711 1.00 90.38 83 ASP A O 1
ATOM 606 N N . SER A 1 84 ? -8.020 -6.095 22.335 1.00 95.56 84 SER A N 1
ATOM 607 C CA . SER A 1 84 ? -7.601 -4.702 22.275 1.00 95.56 84 SER A CA 1
ATOM 608 C C . SER A 1 84 ? -7.917 -4.097 20.900 1.00 95.56 84 SER A C 1
ATOM 610 O O . SER A 1 84 ? -7.756 -4.762 19.871 1.00 95.56 84 SER A O 1
ATOM 612 N N . PRO A 1 85 ? -8.349 -2.823 20.837 1.00 96.88 85 PRO A N 1
ATOM 613 C CA . PRO A 1 85 ? -8.520 -2.139 19.564 1.00 96.88 85 PRO A CA 1
ATOM 614 C C . PRO A 1 85 ? -7.188 -2.009 18.815 1.00 96.88 85 PRO A C 1
ATOM 616 O O . PRO A 1 85 ? -6.200 -1.499 19.349 1.00 96.88 85 PRO A O 1
ATOM 619 N N . MET A 1 86 ? -7.182 -2.416 17.550 1.00 97.75 86 MET A N 1
ATOM 620 C CA . MET A 1 86 ? -6.072 -2.236 16.625 1.00 97.75 86 MET A CA 1
ATOM 621 C C . MET A 1 86 ? -5.744 -0.749 16.468 1.00 97.75 86 MET A C 1
ATOM 623 O O . MET A 1 86 ? -6.616 0.095 16.245 1.00 97.75 86 MET A O 1
ATOM 627 N N . THR A 1 87 ? -4.456 -0.426 16.539 1.00 97.06 87 THR A N 1
ATOM 628 C CA . THR A 1 87 ? -3.978 0.945 16.332 1.00 97.06 87 THR A CA 1
ATOM 629 C C . THR A 1 87 ? -3.965 1.315 14.848 1.00 97.06 87 THR A C 1
ATOM 631 O O . THR A 1 87 ? -3.768 0.464 13.983 1.00 97.06 87 THR A O 1
ATOM 634 N N . VAL A 1 88 ? -4.060 2.613 14.541 1.00 95.94 88 VAL A N 1
ATOM 635 C CA . VAL A 1 88 ? -3.895 3.119 13.162 1.00 95.94 88 VAL A CA 1
ATOM 636 C C . VAL A 1 88 ? -2.546 2.695 12.571 1.00 95.94 88 VAL A C 1
ATOM 638 O O . VAL A 1 88 ? -2.473 2.318 11.407 1.00 95.94 88 VAL A O 1
ATOM 641 N N . LYS A 1 89 ? -1.478 2.691 13.381 1.00 95.50 89 LYS A N 1
ATOM 642 C CA . LYS A 1 89 ? -0.151 2.229 12.954 1.00 95.50 89 LYS A CA 1
ATOM 643 C C . LYS A 1 89 ? -0.184 0.769 12.491 1.00 95.50 89 LYS A C 1
ATOM 645 O O . LYS A 1 89 ? 0.371 0.460 11.442 1.00 95.50 89 LYS A O 1
ATOM 650 N N . ALA A 1 90 ? -0.836 -0.110 13.253 1.00 95.56 90 ALA A N 1
ATOM 651 C CA . ALA A 1 90 ? -0.981 -1.518 12.889 1.00 95.56 90 ALA A CA 1
ATOM 652 C C . ALA A 1 90 ? -1.830 -1.691 11.618 1.00 95.56 90 ALA A C 1
ATOM 654 O O . ALA A 1 90 ? -1.456 -2.460 10.735 1.00 95.56 90 ALA A O 1
ATOM 655 N N . ALA A 1 91 ? -2.913 -0.921 11.476 1.00 96.69 91 ALA A N 1
ATOM 656 C CA . ALA A 1 91 ? -3.729 -0.927 10.264 1.00 96.69 91 ALA A CA 1
ATOM 657 C C . ALA A 1 91 ? -2.921 -0.515 9.020 1.00 96.69 91 ALA A C 1
ATOM 659 O O . ALA A 1 91 ? -2.947 -1.225 8.019 1.00 96.69 91 ALA A O 1
ATOM 660 N N . LEU A 1 92 ? -2.138 0.567 9.098 1.00 96.38 92 LEU A N 1
ATOM 661 C CA . LEU A 1 92 ? -1.259 1.012 8.007 1.00 96.38 92 LEU A CA 1
ATOM 662 C C . LEU A 1 92 ? -0.217 -0.049 7.624 1.00 96.38 92 LEU A C 1
ATOM 664 O O . LEU A 1 92 ? 0.040 -0.259 6.443 1.00 96.38 92 LEU A O 1
ATOM 668 N N . GLN A 1 93 ? 0.352 -0.758 8.604 1.00 94.56 93 GLN A N 1
ATOM 669 C CA . GLN A 1 93 ? 1.278 -1.864 8.335 1.00 94.56 93 GLN A CA 1
ATOM 670 C C . GLN A 1 93 ? 0.607 -3.022 7.585 1.00 94.56 93 GLN A C 1
ATOM 672 O O . GLN A 1 93 ? 1.241 -3.636 6.730 1.00 94.56 93 GLN A O 1
ATOM 677 N N . LEU A 1 94 ? -0.655 -3.330 7.897 1.00 95.00 94 LEU A N 1
ATOM 678 C CA . LEU A 1 94 ? -1.423 -4.352 7.182 1.00 95.00 94 LEU A CA 1
ATOM 679 C C . LEU A 1 94 ? -1.787 -3.903 5.767 1.00 95.00 94 LEU A C 1
ATOM 681 O O . LEU A 1 94 ? -1.646 -4.689 4.841 1.00 95.00 94 LEU A O 1
ATOM 685 N N . ILE A 1 95 ? -2.188 -2.643 5.591 1.00 95.19 95 ILE A N 1
ATOM 686 C CA . ILE A 1 95 ? -2.496 -2.073 4.273 1.00 95.19 95 ILE A CA 1
ATOM 687 C C . ILE A 1 95 ? -1.268 -2.134 3.361 1.00 95.19 95 ILE A C 1
ATOM 689 O O . ILE A 1 95 ? -1.372 -2.640 2.250 1.00 95.19 95 ILE A O 1
ATOM 693 N N . ASN A 1 96 ? -0.105 -1.681 3.842 1.00 90.81 96 ASN A N 1
ATOM 694 C CA . ASN A 1 96 ? 1.134 -1.732 3.063 1.00 90.81 96 ASN A CA 1
ATOM 695 C C . ASN A 1 96 ? 1.527 -3.171 2.719 1.00 90.81 96 ASN A C 1
ATOM 697 O O . ASN A 1 96 ? 1.913 -3.437 1.592 1.00 90.81 96 ASN A O 1
ATOM 701 N N . ARG A 1 97 ? 1.360 -4.116 3.651 1.00 89.81 97 ARG A N 1
ATOM 702 C CA . ARG A 1 97 ? 1.639 -5.531 3.382 1.00 89.81 97 ARG A CA 1
ATOM 703 C C . ARG A 1 97 ? 0.749 -6.108 2.285 1.00 89.81 97 ARG A C 1
ATOM 705 O O . ARG A 1 97 ? 1.256 -6.792 1.411 1.00 89.81 97 ARG A O 1
ATOM 712 N N . GLU A 1 98 ? -0.557 -5.869 2.348 1.00 90.62 98 GLU A N 1
ATOM 713 C CA . GLU A 1 98 ? -1.495 -6.378 1.337 1.00 90.62 98 GLU A CA 1
ATOM 714 C C . GLU A 1 98 ? -1.277 -5.694 -0.020 1.00 90.62 98 GLU A C 1
ATOM 716 O O . GLU A 1 98 ? -1.414 -6.326 -1.063 1.00 90.62 98 GLU A O 1
ATOM 721 N N . LEU A 1 99 ? -0.879 -4.418 -0.019 1.00 88.56 99 LEU A N 1
ATOM 722 C CA . LEU A 1 99 ? -0.436 -3.729 -1.226 1.00 88.56 99 LEU A CA 1
ATOM 723 C C . LEU A 1 99 ? 0.824 -4.377 -1.814 1.00 88.56 99 LEU A C 1
ATOM 725 O O . LEU A 1 99 ? 0.857 -4.646 -3.011 1.00 88.56 99 LEU A O 1
ATOM 729 N N . ASP A 1 100 ? 1.840 -4.634 -0.990 1.00 84.12 100 ASP A N 1
ATOM 730 C CA . ASP A 1 100 ? 3.080 -5.288 -1.412 1.00 84.12 100 ASP A CA 1
ATOM 731 C C . ASP A 1 100 ? 2.804 -6.706 -1.931 1.00 84.12 100 ASP A C 1
ATOM 733 O O . ASP A 1 100 ? 3.387 -7.115 -2.929 1.00 84.12 100 ASP A O 1
ATOM 737 N N . GLU A 1 101 ? 1.888 -7.446 -1.301 1.00 84.38 101 GLU A N 1
ATOM 738 C CA . GLU A 1 101 ? 1.443 -8.773 -1.748 1.00 84.38 101 GLU A CA 1
ATOM 739 C C . GLU A 1 101 ? 0.703 -8.693 -3.089 1.00 84.38 101 GLU A C 1
ATOM 741 O O . GLU A 1 101 ? 0.914 -9.537 -3.954 1.00 84.38 101 GLU A O 1
ATOM 746 N N . TYR A 1 102 ? -0.112 -7.659 -3.311 1.00 83.19 102 TYR A N 1
ATOM 747 C CA . TYR A 1 102 ? -0.818 -7.462 -4.577 1.00 83.19 102 TYR A CA 1
ATOM 748 C C . TYR A 1 102 ? 0.119 -7.037 -5.717 1.00 83.19 102 TYR A C 1
ATOM 750 O O . TYR A 1 102 ? 0.123 -7.650 -6.783 1.00 83.19 102 TYR A O 1
ATOM 758 N N . LEU A 1 103 ? 0.949 -6.012 -5.497 1.00 77.50 103 LEU A N 1
ATOM 759 C CA . LEU A 1 103 ? 1.916 -5.521 -6.487 1.00 77.50 103 LEU A CA 1
ATOM 760 C C . LEU A 1 103 ? 3.039 -6.539 -6.730 1.00 77.50 103 LEU A C 1
ATOM 762 O O . LEU A 1 103 ? 3.513 -6.717 -7.853 1.00 77.50 103 LEU A O 1
ATOM 766 N N . GLY A 1 104 ? 3.444 -7.232 -5.670 1.00 68.75 104 GLY A N 1
ATOM 767 C CA . GLY A 1 104 ? 4.394 -8.331 -5.689 1.00 68.75 104 GLY A CA 1
ATOM 768 C C . GLY A 1 104 ? 3.781 -9.665 -6.109 1.00 68.75 104 GLY A C 1
ATOM 769 O O . GLY A 1 104 ? 4.531 -10.601 -6.323 1.00 68.75 104 GLY A O 1
ATOM 770 N N . GLY A 1 105 ? 2.469 -9.796 -6.293 1.00 57.94 105 GLY A N 1
ATOM 771 C CA . GLY A 1 105 ? 1.839 -11.080 -6.631 1.00 57.94 105 GLY A CA 1
ATOM 772 C C . GLY A 1 105 ? 2.225 -11.607 -8.015 1.00 57.94 105 GLY A C 1
ATOM 773 O O . GLY A 1 105 ? 2.244 -12.810 -8.232 1.00 57.94 105 GLY A O 1
ATOM 774 N N . ILE A 1 106 ? 2.604 -10.714 -8.936 1.00 48.44 106 ILE A N 1
ATOM 775 C CA . ILE A 1 106 ? 3.143 -11.095 -10.250 1.00 48.44 106 ILE A CA 1
ATOM 776 C C . ILE A 1 106 ? 4.672 -10.988 -10.269 1.00 48.44 106 ILE A C 1
ATOM 778 O O . ILE A 1 106 ? 5.318 -11.759 -10.953 1.00 48.44 106 ILE A O 1
ATOM 782 N N . GLN A 1 107 ? 5.294 -10.079 -9.511 1.00 47.41 107 GLN A N 1
ATOM 783 C CA . GLN A 1 107 ? 6.752 -9.874 -9.543 1.00 47.41 107 GLN A CA 1
ATOM 784 C C . GLN A 1 107 ? 7.532 -10.664 -8.471 1.00 47.41 107 GLN A C 1
ATOM 786 O O . GLN A 1 107 ? 8.730 -10.893 -8.608 1.00 47.41 107 GLN A O 1
ATOM 791 N N . GLY A 1 108 ? 6.886 -11.084 -7.396 1.00 49.09 108 GLY A N 1
ATOM 792 C CA . GLY A 1 108 ? 7.466 -11.778 -6.246 1.00 49.09 108 GLY A CA 1
ATOM 793 C C . GLY A 1 108 ? 7.697 -13.270 -6.476 1.00 49.09 108 GLY A C 1
ATOM 794 O O . GLY A 1 108 ? 8.617 -13.819 -5.878 1.00 49.09 108 GLY A O 1
ATOM 795 N N . GLU A 1 109 ? 6.933 -13.902 -7.375 1.00 52.69 109 GLU A N 1
ATOM 796 C CA . GLU A 1 109 ? 7.202 -15.272 -7.849 1.00 52.69 109 GLU A CA 1
ATOM 797 C C . GLU A 1 109 ? 8.419 -15.339 -8.776 1.00 52.69 109 GLU A C 1
ATOM 799 O O . GLU A 1 109 ? 9.084 -16.368 -8.883 1.00 52.69 109 GLU A O 1
ATOM 804 N N . PHE A 1 110 ? 8.721 -14.228 -9.442 1.00 65.88 110 PHE A N 1
ATOM 805 C CA . PHE A 1 110 ? 9.840 -14.133 -10.355 1.00 65.88 110 PHE A CA 1
ATOM 806 C C . PHE A 1 110 ? 11.136 -13.822 -9.613 1.00 65.88 110 PHE A C 1
ATOM 808 O O . PHE A 1 110 ? 11.179 -13.043 -8.657 1.00 65.88 11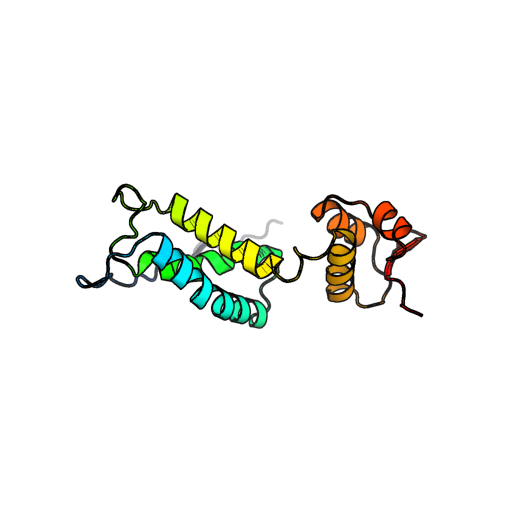0 PHE A O 1
ATOM 815 N N . ASP A 1 111 ? 12.226 -14.417 -10.084 1.00 81.94 111 ASP A N 1
ATOM 816 C CA . ASP A 1 111 ? 13.564 -14.041 -9.661 1.00 81.94 111 ASP A CA 1
ATOM 817 C C . ASP A 1 111 ? 13.839 -12.555 -9.985 1.00 81.94 111 ASP A C 1
ATOM 819 O O . ASP A 1 111 ? 13.131 -11.891 -10.755 1.00 81.94 111 ASP A O 1
ATOM 823 N N . ALA A 1 112 ? 14.862 -11.994 -9.341 1.00 83.38 112 ALA A N 1
ATOM 824 C CA . ALA A 1 112 ? 15.176 -10.577 -9.469 1.00 83.38 112 ALA A CA 1
ATOM 825 C C . ALA A 1 112 ? 15.502 -10.163 -10.917 1.00 83.38 112 ALA A C 1
ATOM 827 O O . ALA A 1 112 ? 15.204 -9.023 -11.293 1.00 83.38 112 ALA A O 1
ATOM 828 N N . ASP A 1 113 ? 16.050 -11.070 -11.729 1.00 89.06 113 ASP A N 1
ATOM 829 C CA . ASP A 1 113 ? 16.415 -10.794 -13.115 1.00 89.06 113 ASP A CA 1
ATOM 830 C C . ASP A 1 113 ? 15.168 -10.739 -14.013 1.00 89.06 113 ASP A C 1
ATOM 832 O O . ASP A 1 113 ? 15.014 -9.830 -14.835 1.00 89.06 113 ASP A O 1
ATOM 836 N N . THR A 1 114 ? 14.203 -11.631 -13.791 1.00 87.12 114 THR A N 1
ATOM 837 C CA . THR A 1 114 ? 12.903 -11.594 -14.472 1.00 87.12 114 THR A CA 1
ATOM 838 C C . THR A 1 114 ? 12.115 -10.329 -14.103 1.00 87.12 114 THR A C 1
ATOM 840 O O . THR A 1 114 ? 11.577 -9.650 -14.983 1.00 87.12 114 THR A O 1
ATOM 843 N N . ARG A 1 115 ? 12.120 -9.918 -12.825 1.00 84.50 115 ARG A N 1
ATOM 844 C CA . ARG A 1 115 ? 11.541 -8.624 -12.410 1.00 84.50 115 ARG A CA 1
ATOM 845 C C . ARG A 1 115 ? 12.206 -7.431 -13.087 1.00 84.50 115 ARG A C 1
ATOM 847 O O . ARG A 1 115 ? 11.546 -6.416 -13.316 1.00 84.50 115 ARG A O 1
ATOM 854 N N . PHE A 1 116 ? 13.515 -7.496 -13.322 1.00 91.50 116 PHE A N 1
ATOM 855 C CA . PHE A 1 116 ? 14.224 -6.459 -14.064 1.00 91.50 116 PHE A CA 1
ATOM 856 C C . PHE A 1 116 ? 13.714 -6.405 -15.508 1.00 91.50 116 PHE A C 1
ATOM 858 O O . PHE A 1 116 ? 13.396 -5.321 -15.997 1.00 91.50 116 PHE A O 1
ATOM 865 N N . ALA A 1 117 ? 13.597 -7.562 -16.170 1.00 90.62 117 ALA A N 1
ATOM 866 C CA . ALA A 1 117 ? 13.211 -7.651 -17.576 1.00 90.62 117 ALA A CA 1
ATOM 867 C C . ALA A 1 117 ? 11.815 -7.069 -17.833 1.00 90.62 117 ALA A C 1
ATOM 869 O O . ALA A 1 117 ? 11.639 -6.311 -18.786 1.00 90.62 117 ALA A O 1
ATOM 870 N N . VAL A 1 118 ? 10.853 -7.371 -16.954 1.00 86.88 118 VAL A N 1
ATOM 871 C CA . VAL A 1 118 ? 9.481 -6.841 -17.029 1.00 86.88 118 VAL A CA 1
ATOM 872 C C . VAL A 1 118 ? 9.491 -5.316 -16.971 1.00 86.88 118 VAL A C 1
ATOM 874 O O . VAL A 1 118 ? 9.013 -4.658 -17.890 1.00 86.88 118 VAL A O 1
ATOM 877 N N . THR A 1 119 ? 10.118 -4.738 -15.945 1.00 85.06 119 THR A N 1
ATOM 878 C CA . THR A 1 119 ? 10.153 -3.278 -15.783 1.00 85.06 119 THR A CA 1
ATOM 879 C C . THR A 1 119 ? 10.964 -2.581 -16.870 1.00 85.06 119 THR A C 1
ATOM 881 O O . THR A 1 119 ? 10.608 -1.479 -17.286 1.00 85.06 119 THR A O 1
ATOM 884 N N . TRP A 1 120 ? 12.026 -3.210 -17.381 1.00 92.06 120 TRP A N 1
ATOM 885 C CA . TRP A 1 120 ? 12.736 -2.688 -18.546 1.00 92.06 120 TRP A CA 1
ATOM 886 C C . TRP A 1 120 ? 11.827 -2.640 -19.780 1.00 92.06 120 TRP A C 1
ATOM 888 O O . TRP A 1 120 ? 11.774 -1.610 -20.454 1.00 92.06 120 TRP A O 1
ATOM 898 N N . PHE A 1 121 ? 11.110 -3.733 -20.062 1.00 88.38 121 PHE A N 1
ATOM 899 C CA . PHE A 1 121 ? 10.218 -3.855 -21.215 1.00 88.38 121 PHE A CA 1
ATOM 900 C C . PHE A 1 121 ? 9.039 -2.880 -21.149 1.00 88.38 121 PHE A C 1
ATOM 902 O O . PHE A 1 121 ? 8.718 -2.252 -22.151 1.00 88.38 121 PHE A O 1
ATOM 909 N N . GLU A 1 122 ? 8.431 -2.692 -19.980 1.00 85.62 122 GLU A N 1
ATOM 910 C CA . GLU A 1 122 ? 7.346 -1.719 -19.790 1.00 85.62 122 GLU A CA 1
ATOM 911 C C . GLU A 1 122 ? 7.788 -0.285 -20.117 1.00 85.62 122 GLU A C 1
ATOM 913 O O . GLU A 1 122 ? 7.025 0.486 -20.693 1.00 85.62 122 GLU A O 1
ATOM 918 N N . GLN A 1 123 ? 9.030 0.072 -19.778 1.00 83.81 123 GLN A N 1
ATOM 919 C CA . GLN A 1 123 ? 9.546 1.430 -19.964 1.00 83.81 123 GLN A CA 1
ATOM 920 C C . GLN A 1 123 ? 10.159 1.671 -21.347 1.00 83.81 123 GLN A C 1
ATOM 922 O O . GLN A 1 123 ? 10.030 2.758 -21.903 1.00 83.81 123 GLN A O 1
ATOM 927 N N . ASN A 1 124 ? 10.875 0.683 -21.885 1.00 85.69 124 ASN A N 1
ATOM 928 C CA . ASN A 1 124 ? 11.730 0.849 -23.065 1.00 85.69 124 ASN A CA 1
ATOM 929 C C . ASN A 1 124 ? 11.361 -0.111 -24.208 1.00 85.69 124 ASN A C 1
ATOM 931 O O . ASN A 1 124 ? 11.970 -0.065 -25.280 1.00 85.69 124 ASN A O 1
ATOM 935 N N . GLY A 1 125 ? 10.397 -1.011 -24.004 1.00 89.31 125 GLY A N 1
ATOM 936 C CA . GLY A 1 125 ? 10.118 -2.108 -24.924 1.00 89.31 125 GLY A CA 1
ATOM 937 C C . GLY A 1 125 ? 11.376 -2.935 -25.206 1.00 89.31 125 GLY A C 1
ATOM 938 O O . GLY A 1 125 ? 12.192 -3.197 -24.323 1.00 89.31 125 GLY A O 1
ATOM 939 N N . MET A 1 126 ? 11.566 -3.301 -26.476 1.00 87.44 126 MET A N 1
ATOM 940 C CA . MET A 1 126 ? 12.780 -3.982 -26.959 1.00 87.44 126 MET A CA 1
ATOM 941 C C . MET A 1 126 ? 13.892 -3.004 -27.389 1.00 87.44 126 MET A C 1
ATOM 943 O O . MET A 1 126 ? 14.890 -3.427 -27.980 1.00 87.44 126 MET A O 1
ATOM 947 N N . ALA A 1 127 ? 13.713 -1.697 -27.175 1.00 88.06 127 ALA A N 1
ATOM 948 C CA . ALA A 1 127 ? 14.658 -0.683 -27.627 1.00 88.06 127 ALA A CA 1
ATOM 949 C C . ALA A 1 127 ? 15.882 -0.573 -26.701 1.00 88.06 127 ALA A C 1
ATOM 951 O O . ALA A 1 127 ? 15.898 -1.061 -25.568 1.00 88.06 127 ALA A O 1
ATOM 952 N N . LYS A 1 128 ? 16.934 0.083 -27.209 1.00 92.38 128 LYS A N 1
ATOM 953 C CA . LYS A 1 128 ? 18.109 0.454 -26.410 1.00 92.38 128 LYS A CA 1
ATOM 954 C C . LYS A 1 128 ? 17.763 1.638 -25.508 1.00 92.38 128 LYS A C 1
ATOM 956 O O . LYS A 1 128 ? 17.273 2.649 -26.001 1.00 92.38 128 LYS A O 1
ATOM 961 N N . GLY A 1 129 ? 18.098 1.528 -24.230 1.00 92.38 129 GLY A N 1
ATOM 962 C CA . GLY A 1 129 ? 17.972 2.580 -23.223 1.00 92.38 129 GLY A CA 1
ATOM 963 C C . GLY A 1 129 ? 19.310 2.875 -22.543 1.00 92.38 129 GLY A C 1
ATOM 964 O O . GLY A 1 129 ? 20.330 2.248 -22.842 1.00 92.38 129 GLY A O 1
ATOM 965 N N . ASP A 1 130 ? 19.318 3.850 -21.640 1.00 94.75 130 ASP A N 1
ATOM 966 C CA . ASP A 1 130 ? 20.530 4.276 -20.936 1.00 94.75 130 ASP A CA 1
ATOM 967 C C . ASP A 1 130 ? 20.937 3.308 -19.822 1.00 94.75 130 ASP A C 1
ATOM 969 O O . ASP A 1 130 ? 20.102 2.820 -19.055 1.00 94.75 130 ASP A O 1
ATOM 973 N N . TYR A 1 131 ? 22.249 3.084 -19.680 1.00 93.50 131 TYR A N 1
ATOM 974 C CA . TYR A 1 131 ? 22.799 2.255 -18.604 1.00 93.50 131 TYR A CA 1
ATOM 975 C C . TYR A 1 131 ? 22.422 2.775 -17.214 1.00 93.50 131 TYR A C 1
ATOM 977 O O . TYR A 1 131 ? 22.161 1.979 -16.321 1.00 93.50 131 TYR A O 1
ATOM 985 N N . GLY A 1 132 ? 22.345 4.097 -17.023 1.00 91.81 132 GLY A N 1
ATOM 986 C CA . GLY A 1 132 ? 21.931 4.682 -15.744 1.00 91.81 132 GLY A CA 1
ATOM 987 C C . GLY A 1 132 ? 20.528 4.232 -15.327 1.00 91.81 132 GLY A C 1
ATOM 988 O O . GLY A 1 132 ? 20.328 3.795 -14.196 1.00 91.81 132 GLY A O 1
ATOM 989 N N . THR A 1 133 ? 19.580 4.244 -16.266 1.00 89.50 133 THR A N 1
ATOM 990 C CA . THR A 1 133 ? 18.212 3.758 -16.040 1.00 89.50 133 THR A CA 1
ATOM 991 C C . THR A 1 133 ? 18.207 2.268 -15.714 1.00 89.50 133 THR A C 1
ATOM 993 O O . THR A 1 133 ? 17.587 1.858 -14.735 1.00 89.50 133 THR A O 1
ATOM 996 N 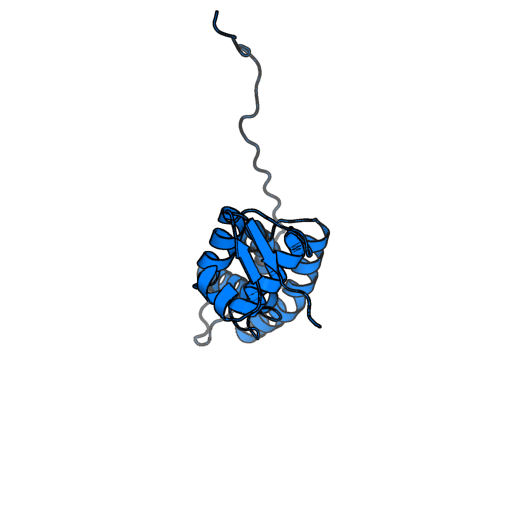N . ALA A 1 134 ? 18.968 1.462 -16.463 1.00 91.88 134 ALA A N 1
ATOM 997 C CA . ALA A 1 134 ? 19.114 0.033 -16.182 1.00 91.88 134 ALA A CA 1
ATOM 998 C C . ALA A 1 134 ? 19.689 -0.208 -14.778 1.00 91.88 134 ALA A C 1
ATOM 1000 O O . ALA A 1 134 ? 19.179 -1.026 -14.019 1.00 91.88 134 ALA A O 1
ATOM 1001 N N . ASN A 1 135 ? 20.720 0.543 -14.400 1.00 92.75 135 ASN A N 1
ATOM 1002 C CA . ASN A 1 135 ? 21.373 0.412 -13.106 1.00 92.75 135 ASN A CA 1
ATOM 1003 C C . ASN A 1 135 ? 20.440 0.775 -11.946 1.00 92.75 135 ASN A C 1
ATOM 1005 O O . ASN A 1 135 ? 20.451 0.099 -10.919 1.00 92.75 135 ASN A O 1
ATOM 1009 N N . ASN A 1 136 ? 19.576 1.774 -12.121 1.00 89.69 136 ASN A N 1
ATOM 1010 C CA . ASN A 1 136 ? 18.560 2.116 -11.126 1.00 89.69 136 ASN A CA 1
ATOM 1011 C C . ASN A 1 136 ? 17.522 0.991 -10.970 1.00 89.69 136 ASN A C 1
ATOM 1013 O O . ASN A 1 136 ? 17.170 0.626 -9.851 1.00 89.69 136 ASN A O 1
ATOM 1017 N N . ILE A 1 137 ? 17.075 0.386 -12.079 1.00 88.75 137 ILE A N 1
ATOM 1018 C CA . ILE A 1 137 ? 16.127 -0.743 -12.060 1.00 88.75 137 ILE A CA 1
ATOM 1019 C C . ILE A 1 137 ? 16.752 -1.976 -11.387 1.00 88.75 137 ILE A C 1
ATOM 1021 O O . ILE A 1 137 ? 16.082 -2.643 -10.593 1.00 88.75 137 ILE A O 1
ATOM 1025 N N . ALA A 1 138 ? 18.021 -2.270 -11.688 1.00 88.81 138 ALA A N 1
ATOM 1026 C CA . ALA A 1 138 ? 18.759 -3.407 -11.141 1.00 88.81 138 ALA A CA 1
ATOM 1027 C C . ALA A 1 138 ? 19.023 -3.253 -9.635 1.00 88.81 138 ALA A C 1
ATOM 1029 O 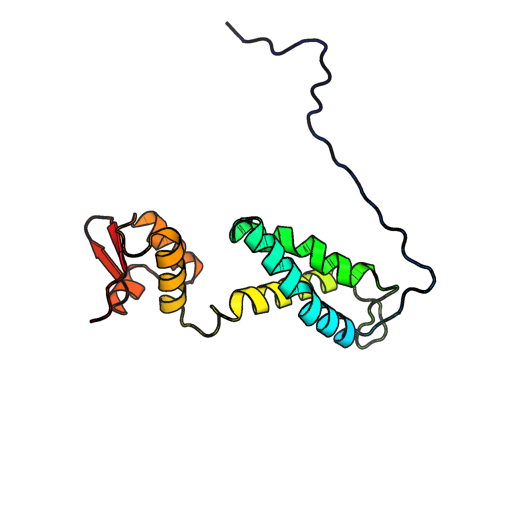O . ALA A 1 138 ? 18.680 -4.137 -8.849 1.00 88.81 138 ALA A O 1
ATOM 1030 N N . THR A 1 139 ? 19.550 -2.102 -9.209 1.00 86.81 139 THR A N 1
ATOM 1031 C CA . THR A 1 139 ? 19.880 -1.856 -7.795 1.00 86.81 139 THR A CA 1
ATOM 1032 C C . THR A 1 139 ? 18.639 -1.831 -6.904 1.00 86.81 139 THR A C 1
ATOM 1034 O O . THR A 1 139 ? 18.680 -2.377 -5.803 1.00 86.81 139 THR A O 1
ATOM 1037 N N . ALA A 1 140 ? 17.502 -1.329 -7.402 1.00 76.62 140 ALA A N 1
ATOM 1038 C CA . ALA A 1 140 ? 16.212 -1.409 -6.709 1.00 76.62 140 ALA A CA 1
ATOM 1039 C C . ALA A 1 140 ? 15.733 -2.854 -6.444 1.00 76.62 140 ALA A C 1
ATOM 1041 O O . ALA A 1 140 ? 14.874 -3.070 -5.595 1.00 76.62 140 ALA A O 1
ATOM 1042 N N . ARG A 1 141 ? 16.285 -3.848 -7.156 1.00 84.00 141 ARG A N 1
ATOM 1043 C CA . ARG A 1 141 ? 15.980 -5.284 -7.011 1.00 84.00 141 ARG A CA 1
ATOM 1044 C C . ARG A 1 141 ? 17.103 -6.071 -6.330 1.00 84.00 141 ARG A C 1
ATOM 1046 O O . ARG A 1 141 ? 17.026 -7.295 -6.275 1.00 84.00 141 ARG A O 1
ATOM 1053 N N . GLY A 1 142 ? 18.131 -5.388 -5.820 1.00 84.50 142 GLY A N 1
ATOM 1054 C CA . GLY A 1 142 ? 19.279 -6.018 -5.163 1.00 84.50 142 GLY A CA 1
ATOM 1055 C C . GLY A 1 142 ? 20.245 -6.731 -6.115 1.00 84.50 142 GLY A C 1
ATOM 1056 O O . GLY A 1 142 ? 21.024 -7.564 -5.663 1.00 84.50 142 GLY A O 1
ATOM 1057 N N . ILE A 1 143 ? 20.204 -6.416 -7.413 1.00 91.94 143 ILE A N 1
ATOM 1058 C CA . ILE A 1 143 ? 21.071 -7.004 -8.447 1.00 91.94 143 ILE A CA 1
ATOM 1059 C C . ILE A 1 143 ? 21.850 -5.919 -9.205 1.00 91.94 143 ILE A C 1
ATOM 1061 O O . ILE A 1 143 ? 21.649 -4.721 -9.002 1.00 91.94 143 ILE A O 1
ATOM 1065 N N . SER A 1 144 ? 22.759 -6.331 -10.091 1.00 93.38 144 SER A N 1
ATOM 1066 C CA . SER A 1 144 ? 23.531 -5.436 -10.963 1.00 93.38 144 SER A CA 1
ATOM 1067 C C . SER A 1 144 ? 23.203 -5.676 -12.437 1.00 93.38 144 SER A C 1
ATOM 1069 O O . SER A 1 144 ? 22.808 -6.775 -12.820 1.00 93.38 144 SER A O 1
ATOM 1071 N N . VAL A 1 145 ? 23.411 -4.667 -13.292 1.00 93.31 145 VAL A N 1
ATOM 1072 C CA . VAL A 1 145 ? 23.224 -4.817 -14.751 1.00 93.31 145 VAL A CA 1
ATOM 1073 C C . VAL A 1 145 ? 24.125 -5.921 -15.314 1.00 93.31 145 VAL A C 1
ATOM 1075 O O . VAL A 1 145 ? 23.712 -6.653 -16.210 1.00 93.31 145 VAL A O 1
ATOM 1078 N N . GLU A 1 146 ? 25.333 -6.083 -14.766 1.00 93.19 146 GLU A N 1
ATOM 1079 C CA . GLU A 1 146 ? 26.249 -7.142 -15.198 1.00 93.19 146 GLU A CA 1
ATOM 1080 C C . GLU A 1 146 ? 25.745 -8.537 -14.796 1.00 93.19 146 GLU A C 1
ATOM 1082 O O . GLU A 1 146 ? 25.885 -9.471 -15.579 1.00 93.19 146 GLU A O 1
ATOM 1087 N N . SER A 1 147 ? 25.088 -8.677 -13.635 1.00 91.25 147 SER A N 1
ATOM 1088 C CA . SER A 1 147 ? 24.421 -9.926 -13.229 1.00 91.25 147 SER A CA 1
ATOM 1089 C C . SER A 1 147 ? 23.314 -10.309 -14.212 1.00 91.25 147 SER A C 1
ATOM 1091 O O . SER A 1 147 ? 23.297 -11.429 -14.714 1.00 91.25 147 SER A O 1
ATOM 1093 N N . VAL A 1 148 ? 22.450 -9.354 -14.573 1.00 93.25 148 VAL A N 1
ATOM 1094 C CA . VAL A 1 148 ? 21.351 -9.571 -15.535 1.00 93.25 148 VAL A CA 1
ATOM 1095 C C . VAL A 1 148 ? 21.887 -9.909 -16.933 1.00 93.25 148 VAL A C 1
ATOM 1097 O O . VAL A 1 148 ? 21.314 -10.719 -17.664 1.00 93.25 148 VAL A O 1
ATOM 1100 N N . LYS A 1 149 ? 23.011 -9.298 -17.326 1.00 93.75 149 LYS A N 1
ATOM 1101 C CA . LYS A 1 149 ? 23.708 -9.623 -18.575 1.00 93.75 149 LYS A CA 1
ATOM 1102 C C . LYS A 1 149 ? 24.272 -11.041 -18.543 1.00 93.75 149 LYS A C 1
ATOM 1104 O O . LYS A 1 149 ? 24.120 -11.771 -19.517 1.00 93.75 149 LYS A O 1
ATOM 1109 N N . HIS A 1 150 ? 24.894 -11.442 -17.435 1.00 90.75 150 HIS A N 1
ATOM 1110 C CA . HIS A 1 150 ? 25.421 -12.796 -17.259 1.00 90.75 150 HIS A CA 1
ATOM 1111 C C . HIS A 1 150 ? 24.308 -13.854 -17.258 1.00 90.75 150 HIS A C 1
ATOM 1113 O O . HIS A 1 150 ? 24.494 -14.935 -17.808 1.00 90.75 150 HIS A O 1
ATOM 1119 N N . ALA A 1 151 ? 23.127 -13.507 -16.739 1.00 88.81 151 ALA A N 1
ATOM 1120 C CA . ALA A 1 151 ? 21.913 -14.318 -16.820 1.00 88.81 151 ALA A CA 1
ATOM 1121 C C . ALA A 1 151 ? 21.317 -14.413 -18.244 1.00 88.81 151 ALA A C 1
ATOM 1123 O O . ALA A 1 151 ? 20.309 -15.085 -18.447 1.00 88.81 151 ALA A O 1
ATOM 1124 N N . GLY A 1 152 ? 21.916 -13.752 -19.244 1.00 91.38 152 GLY A N 1
ATOM 1125 C CA . GLY A 1 152 ? 21.483 -13.833 -20.641 1.00 91.38 152 GLY A CA 1
ATOM 1126 C C . GLY A 1 152 ? 20.183 -13.081 -20.935 1.00 91.38 152 GLY A C 1
ATOM 1127 O O . GLY A 1 152 ? 19.494 -13.403 -21.899 1.00 91.38 152 GLY A O 1
ATOM 1128 N N . ILE A 1 153 ? 19.832 -12.084 -20.118 1.00 92.06 153 ILE A N 1
ATOM 1129 C CA . ILE A 1 153 ? 18.573 -11.333 -20.252 1.00 92.06 153 ILE A CA 1
ATOM 1130 C C . ILE A 1 153 ? 18.780 -10.011 -20.994 1.00 92.06 153 ILE A C 1
ATOM 1132 O O . ILE A 1 153 ? 17.921 -9.596 -21.776 1.00 92.06 153 ILE A O 1
ATOM 1136 N N . VAL A 1 154 ? 19.925 -9.352 -20.791 1.00 93.81 154 VAL A N 1
ATOM 1137 C CA . VAL A 1 154 ? 20.259 -8.077 -21.442 1.00 93.81 154 VAL A CA 1
ATOM 1138 C C . VAL A 1 154 ? 21.599 -8.104 -22.156 1.00 93.81 154 VAL A C 1
ATOM 1140 O O . VAL A 1 154 ? 22.531 -8.797 -21.766 1.00 93.81 154 VAL A O 1
ATOM 1143 N N . GLU A 1 155 ? 21.720 -7.248 -23.163 1.00 93.69 155 GLU A N 1
ATOM 1144 C CA . GLU A 1 155 ? 22.994 -6.787 -23.694 1.00 93.69 155 GLU A CA 1
ATOM 1145 C C . GLU A 1 155 ? 23.308 -5.409 -23.096 1.00 93.69 155 GLU A C 1
ATOM 1147 O O . GLU A 1 155 ? 22.469 -4.507 -23.137 1.00 93.69 155 GLU A O 1
ATOM 1152 N 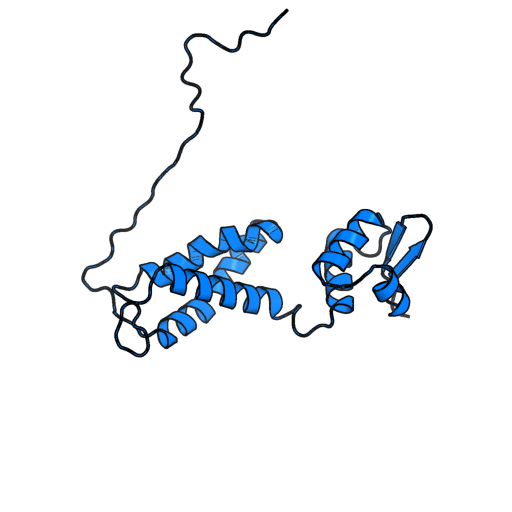N . SER A 1 156 ? 24.522 -5.239 -22.566 1.00 93.25 156 SER A N 1
ATOM 1153 C CA . SER A 1 156 ? 25.048 -3.951 -22.100 1.00 93.25 156 SER A CA 1
ATOM 1154 C C . SER A 1 156 ? 26.361 -3.649 -22.817 1.00 93.25 156 SER A C 1
ATOM 1156 O O . SER A 1 156 ? 27.339 -4.387 -22.661 1.00 93.25 156 SER A O 1
ATOM 1158 N N . ALA A 1 157 ? 26.371 -2.584 -23.620 1.00 90.44 157 ALA A N 1
ATOM 1159 C CA . ALA A 1 157 ? 27.528 -2.141 -24.393 1.00 90.44 157 ALA A CA 1
ATOM 1160 C C . ALA A 1 157 ? 27.478 -0.625 -24.637 1.00 90.44 157 ALA A C 1
ATOM 1162 O O . ALA A 1 157 ? 26.412 -0.061 -24.882 1.00 90.44 157 ALA A O 1
ATOM 1163 N N . ALA A 1 158 ? 28.640 0.038 -24.594 1.00 90.00 158 ALA A N 1
ATOM 1164 C CA . ALA A 1 158 ? 28.787 1.471 -24.889 1.00 90.00 158 ALA A CA 1
ATOM 1165 C C . ALA A 1 158 ? 27.806 2.387 -24.115 1.00 90.00 158 ALA A C 1
ATOM 1167 O O . ALA A 1 158 ? 27.242 3.327 -24.672 1.00 90.00 158 ALA A O 1
ATOM 1168 N N . GLY A 1 159 ? 27.566 2.093 -22.830 1.00 91.62 159 GLY A N 1
ATOM 1169 C CA . GLY A 1 159 ? 26.660 2.877 -21.977 1.00 91.62 159 GLY A CA 1
ATOM 1170 C C . GLY A 1 159 ? 25.170 2.714 -22.299 1.00 91.62 159 GLY A C 1
ATOM 1171 O O . GLY A 1 159 ? 24.342 3.446 -21.754 1.00 91.62 159 GLY A O 1
ATOM 1172 N N . LYS A 1 160 ? 24.814 1.757 -23.162 1.00 94.06 160 LYS A N 1
ATOM 1173 C CA . LYS A 1 160 ? 23.436 1.418 -23.516 1.00 94.06 160 LYS A CA 1
ATOM 1174 C C . LYS A 1 160 ? 23.107 -0.006 -23.089 1.00 94.06 160 LYS A C 1
ATOM 1176 O O . LYS A 1 160 ? 23.964 -0.887 -23.136 1.00 94.06 160 LYS A O 1
ATOM 1181 N N . VAL A 1 161 ? 21.852 -0.218 -22.716 1.00 95.06 161 VAL A N 1
ATOM 1182 C CA . VAL A 1 161 ? 21.310 -1.520 -22.315 1.00 95.06 161 VAL A CA 1
ATOM 1183 C C . VAL A 1 161 ? 20.087 -1.830 -23.169 1.00 95.06 161 VAL A C 1
ATOM 1185 O O . VAL A 1 161 ? 19.361 -0.919 -23.562 1.00 95.06 161 VAL A O 1
ATOM 1188 N N . ARG A 1 162 ? 19.866 -3.100 -23.503 1.00 94.00 162 ARG A N 1
ATOM 1189 C CA . ARG A 1 162 ? 18.605 -3.595 -24.075 1.00 94.00 162 ARG A CA 1
ATOM 1190 C C . ARG A 1 162 ? 18.371 -5.032 -23.640 1.00 94.00 162 ARG A C 1
ATOM 1192 O O . ARG A 1 162 ? 19.331 -5.775 -23.466 1.00 94.00 162 ARG A O 1
ATOM 1199 N N . ILE A 1 163 ? 17.118 -5.445 -23.553 1.00 94.44 163 ILE A N 1
ATOM 1200 C CA . ILE A 1 163 ? 16.761 -6.859 -23.398 1.00 94.44 163 ILE A CA 1
ATOM 1201 C C . ILE A 1 163 ? 17.008 -7.646 -24.693 1.00 94.44 163 ILE A C 1
ATOM 1203 O O . ILE A 1 163 ? 16.896 -7.118 -25.808 1.00 94.44 163 ILE A O 1
ATOM 1207 N N . LEU A 1 164 ? 17.383 -8.912 -24.537 1.00 91.75 164 LEU A N 1
ATOM 1208 C CA . LEU A 1 164 ? 17.587 -9.850 -25.637 1.00 91.75 164 LEU A CA 1
ATOM 1209 C C . LEU A 1 164 ? 16.244 -10.410 -26.132 1.00 91.75 164 LEU A C 1
ATOM 1211 O O . LEU A 1 164 ? 15.266 -10.494 -25.390 1.00 91.75 164 LEU A O 1
ATOM 1215 N N . LYS A 1 165 ? 16.182 -10.771 -27.419 1.00 83.50 165 LYS A N 1
ATOM 1216 C CA . LYS A 1 165 ? 15.031 -11.487 -27.991 1.00 83.50 165 LYS A CA 1
ATOM 1217 C C . LYS A 1 165 ? 15.181 -12.977 -27.679 1.00 83.50 165 LYS A C 1
ATOM 1219 O O . LYS A 1 165 ? 16.299 -13.480 -27.721 1.00 83.50 165 LYS A O 1
ATOM 1224 N N . ARG A 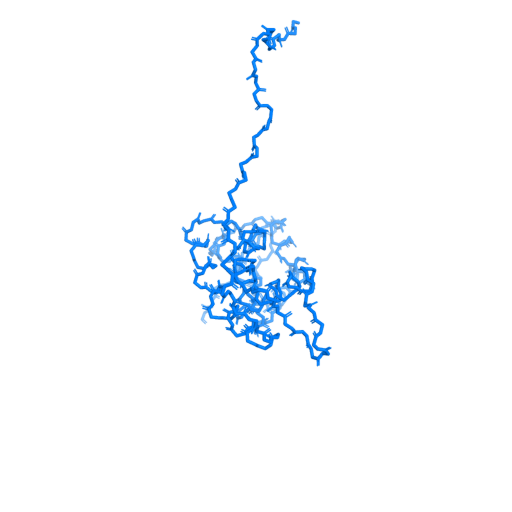1 166 ? 14.072 -13.670 -27.405 1.00 72.25 166 ARG A N 1
ATOM 1225 C CA . ARG A 1 166 ? 14.045 -15.139 -27.453 1.00 72.25 166 ARG A CA 1
ATOM 1226 C C . ARG A 1 166 ? 14.085 -15.565 -28.922 1.00 72.25 166 ARG A C 1
ATOM 1228 O O . ARG A 1 166 ? 13.267 -15.071 -29.698 1.00 72.25 166 ARG A O 1
ATOM 1235 N N . GLU A 1 167 ? 15.052 -16.405 -29.275 1.00 54.25 167 GLU A N 1
ATOM 1236 C CA . GLU A 1 167 ? 15.021 -17.210 -30.505 1.00 54.25 167 GLU A CA 1
ATOM 1237 C C . GLU A 1 167 ? 14.201 -18.482 -30.275 1.00 54.25 167 GLU A C 1
ATOM 1239 O O . GLU A 1 167 ? 14.236 -19.002 -29.133 1.00 54.25 167 GLU A O 1
#

Secondary structure (DSSP, 8-state):
------TT------------PPPPTTPPEEEHHHHHHHHHHHHHHHHHHHHHTT--GGGHHHHHHHHHHHHHHTSSEEE-TTSPBPPHHHHHHHHHHHHHHHHHHHHSSS-HHHHHHHHHHHHHTTS-EEHHHHHHHHHTTT--HHHHHHTTSEEEETTEEEEPPP-